Protein AF-A0A7W9BS68-F1 (afdb_monomer)

Sequence (106 aa):
MTTRPTDYFAQSGRLYGALRYPDMNALSRRSLTAGGFAQAFAAVNPGMRAEMMRVTATRNGWLDEVWICLSRAYRPVACPAHQGGLAMNAPLRIWRGGGGRARQGA

Nearest PDB structures (foldseek):
  6ysr-assembly1_H  TM=2.942E-01  e=6.392E-01  Escherichia coli
  6iju-assembly1_A-2  TM=4.569E-01  e=7.132E+00  Staphylococcus aureus
  2wdy-assembly1_A  TM=3.364E-01  e=7.626E+00  Streptomyces coelicolor

Secondary structure (DSSP, 8-state):
--SSHHHHHHHHHHHHHT-----HHHHTTS-EEHHHHHHHHHHHSTT--GGGEEEEE-TTSBEEEEEE-B-TTS-B-PPPTTS-S--TTSEEB-----S-------

Radius of gyration: 15.27 Å; Cα contacts (8 Å, |Δi|>4): 138; chains: 1; bounding box: 38×34×42 Å

Foldseek 3Di:
DDPDVVVVVVVVCVLVVLFDAAPLVVQQPDFDFLLRRLCRRPVVRPPDDSQQWAWAADPVQETDDIDGHADPVRHRDGDDPPDDHDDRGHTHHYDDDDDDDPPPDD

InterPro domains:
  IPR036430 Ribonuclease T2-like superfamily [G3DSA:3.90.730.10] (1-87)
  IPR036430 Ribonuclease T2-like superfamily [SSF55895] (4-83)

pLDDT: mean 91.25, std 13.61, range [36.81, 98.56]

Mean predicted aligned error: 5.66 Å

Solvent-accessible surface area (backbone atoms only — not comparable to full-atom values): 6418 Å² total; per-residue (Å²): 132,78,90,47,68,69,60,48,52,53,52,51,48,53,59,58,71,69,62,50,79,50,68,59,71,68,53,44,74,48,97,37,23,38,37,57,48,32,40,46,35,19,74,59,28,89,91,49,52,39,59,22,45,32,38,35,55,45,101,85,32,34,65,68,50,77,47,72,30,59,44,99,82,70,42,77,32,70,46,61,89,86,57,72,58,57,55,51,80,38,70,40,39,48,84,84,82,74,97,67,86,81,80,79,76,135

Structure (mmCIF, N/CA/C/O backbone):
data_AF-A0A7W9BS68-F1
#
_entry.id   AF-A0A7W9BS68-F1
#
loop_
_atom_site.group_PDB
_atom_site.id
_atom_site.type_symbol
_atom_site.label_atom_id
_atom_site.label_alt_id
_atom_site.label_comp_id
_atom_site.label_asym_id
_atom_site.label_entity_id
_atom_site.label_seq_id
_atom_site.pdbx_PDB_ins_code
_atom_site.Cartn_x
_atom_site.Cartn_y
_atom_site.Cartn_z
_atom_site.occupancy
_atom_site.B_iso_or_equiv
_atom_site.auth_seq_id
_atom_site.auth_comp_id
_atom_site.auth_asym_id
_atom_site.auth_atom_id
_atom_site.pdbx_PDB_model_num
ATOM 1 N N . MET A 1 1 ? -10.160 9.235 19.444 1.00 60.72 1 MET A N 1
ATOM 2 C CA . MET A 1 1 ? -9.305 8.028 19.420 1.00 60.72 1 MET A CA 1
ATOM 3 C C . MET A 1 1 ? -9.252 7.479 20.831 1.00 60.72 1 MET A C 1
ATOM 5 O O . MET A 1 1 ? -9.242 8.276 21.759 1.00 60.72 1 MET A O 1
ATOM 9 N N . THR A 1 2 ? -9.305 6.156 20.985 1.00 66.69 2 THR A N 1
ATOM 10 C CA . THR A 1 2 ? -9.215 5.502 22.300 1.00 66.69 2 THR A CA 1
ATOM 11 C C . THR A 1 2 ? -7.849 5.761 22.940 1.00 66.69 2 THR A C 1
ATOM 13 O O . THR A 1 2 ? -6.833 5.748 22.249 1.00 66.69 2 THR A O 1
ATOM 16 N N . THR A 1 3 ? -7.830 6.024 24.246 1.00 80.06 3 THR A N 1
ATOM 17 C CA . THR A 1 3 ? -6.607 6.187 25.048 1.00 80.06 3 THR A CA 1
ATOM 18 C C . THR A 1 3 ? -6.098 4.858 25.605 1.00 80.06 3 THR A C 1
ATOM 20 O O . THR A 1 3 ? -5.049 4.820 26.243 1.00 80.06 3 THR A O 1
ATOM 23 N N . ARG A 1 4 ? -6.825 3.756 25.368 1.00 91.88 4 ARG A N 1
ATOM 24 C CA . ARG A 1 4 ? -6.456 2.415 25.826 1.00 91.88 4 ARG A CA 1
ATOM 25 C C . ARG A 1 4 ? -5.743 1.663 24.700 1.00 91.88 4 ARG A C 1
ATOM 27 O O . ARG A 1 4 ? -6.353 1.446 23.649 1.00 91.88 4 ARG A O 1
ATOM 34 N N . PRO A 1 5 ? -4.495 1.205 24.907 1.00 93.81 5 PRO A N 1
ATOM 35 C CA . PRO A 1 5 ? -3.756 0.469 23.883 1.00 93.81 5 PRO A CA 1
ATOM 36 C C . PRO A 1 5 ? -4.496 -0.768 23.355 1.00 93.81 5 PRO A C 1
ATOM 38 O O . PRO A 1 5 ? -4.486 -1.022 22.154 1.00 93.81 5 PRO A O 1
ATOM 41 N N . THR A 1 6 ? -5.198 -1.504 24.221 1.00 95.44 6 THR A N 1
ATOM 42 C CA . THR A 1 6 ? -5.962 -2.709 23.845 1.00 95.44 6 THR A CA 1
ATOM 43 C C . THR A 1 6 ? -7.012 -2.427 22.774 1.00 95.44 6 THR A C 1
ATOM 45 O O . THR A 1 6 ? -7.108 -3.154 21.787 1.00 95.44 6 THR A O 1
ATOM 48 N N . ASP A 1 7 ? -7.761 -1.337 22.927 1.00 93.81 7 ASP A N 1
ATOM 49 C CA . ASP A 1 7 ? -8.813 -0.952 21.989 1.00 93.81 7 ASP A CA 1
ATOM 50 C C . ASP A 1 7 ? -8.218 -0.491 20.653 1.00 93.81 7 ASP A C 1
ATOM 52 O O . ASP A 1 7 ? -8.778 -0.780 19.592 1.00 93.81 7 ASP A O 1
ATOM 56 N N . TYR A 1 8 ? -7.070 0.200 20.697 1.00 92.50 8 TYR A N 1
ATOM 57 C CA . TYR A 1 8 ? -6.337 0.609 19.500 1.00 92.50 8 TYR A CA 1
ATOM 58 C C . TYR A 1 8 ? -5.913 -0.611 18.681 1.00 92.50 8 TYR A C 1
ATOM 60 O O . TYR A 1 8 ? -6.251 -0.701 17.501 1.00 92.50 8 TYR A O 1
ATOM 68 N N . PHE A 1 9 ? -5.236 -1.581 19.301 1.00 95.50 9 PHE A N 1
ATOM 69 C CA . PHE A 1 9 ? -4.766 -2.772 18.592 1.00 95.50 9 PHE A CA 1
ATOM 70 C C . PHE A 1 9 ? -5.920 -3.650 18.102 1.00 95.50 9 PHE A C 1
ATOM 72 O O . PHE A 1 9 ? -5.864 -4.140 16.975 1.00 95.50 9 PHE A O 1
ATOM 79 N N . ALA A 1 10 ? -6.999 -3.789 18.879 1.00 95.88 10 ALA A N 1
ATOM 80 C CA . ALA A 1 10 ? -8.192 -4.507 18.433 1.00 95.88 10 ALA A CA 1
ATOM 81 C C . ALA A 1 10 ? -8.845 -3.837 17.211 1.00 95.88 10 ALA A C 1
ATOM 83 O O . ALA A 1 10 ? -9.232 -4.518 16.259 1.00 95.88 10 ALA A O 1
ATOM 84 N N . GLN A 1 11 ? -8.951 -2.503 17.202 1.00 95.50 11 GLN A N 1
ATOM 85 C CA . GLN A 1 11 ? -9.482 -1.760 16.056 1.00 95.50 11 GLN A CA 1
ATOM 86 C C . GLN A 1 11 ? -8.570 -1.878 14.829 1.00 95.50 11 GLN A C 1
ATOM 88 O O . GLN A 1 11 ? -9.067 -2.140 13.733 1.00 95.50 11 GLN A O 1
ATOM 93 N N . SER A 1 12 ? -7.257 -1.726 15.003 1.00 94.81 12 SER A N 1
ATOM 94 C CA . SER A 1 12 ? -6.271 -1.880 13.927 1.00 94.81 12 SER A CA 1
ATOM 95 C C . SER A 1 12 ? -6.291 -3.291 13.338 1.00 94.81 12 SER A C 1
ATOM 97 O O . SER A 1 12 ? -6.309 -3.439 12.119 1.00 94.81 12 SER A O 1
ATOM 99 N N . GLY A 1 13 ? -6.382 -4.323 14.183 1.00 97.31 13 GLY A N 1
ATOM 100 C CA . GLY A 1 13 ? -6.494 -5.717 13.751 1.00 97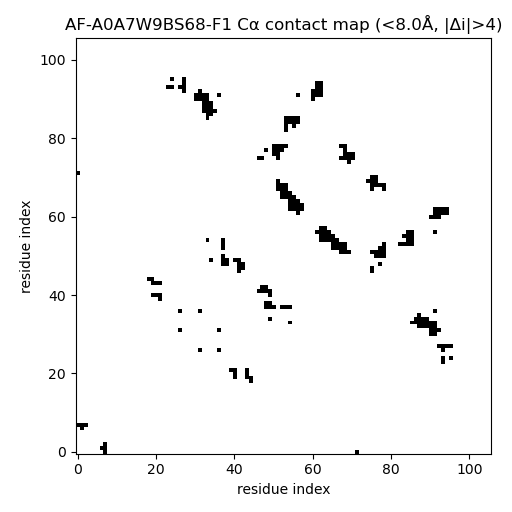.31 13 GLY A CA 1
ATOM 101 C C . GLY A 1 13 ? -7.753 -5.981 12.923 1.00 97.31 13 GLY A C 1
ATOM 102 O O . GLY A 1 13 ? -7.668 -6.624 11.880 1.00 97.31 13 GLY A O 1
ATOM 103 N N . ARG A 1 14 ? -8.907 -5.422 13.321 1.00 97.06 14 ARG A N 1
ATOM 104 C CA . ARG A 1 14 ? -10.146 -5.505 12.525 1.00 97.06 14 ARG A CA 1
ATOM 105 C C . ARG A 1 14 ? -10.007 -4.836 11.159 1.00 97.06 14 ARG A C 1
ATOM 107 O O . ARG A 1 14 ? -10.454 -5.399 10.166 1.00 97.06 14 ARG A O 1
ATOM 114 N N . LEU A 1 15 ? -9.408 -3.645 11.110 1.00 96.31 15 LEU A N 1
ATOM 115 C CA . LEU A 1 15 ? -9.209 -2.912 9.856 1.00 96.31 15 LEU A CA 1
ATOM 116 C C . LEU A 1 15 ? -8.274 -3.669 8.915 1.00 96.31 15 LEU A C 1
ATOM 118 O O . LEU A 1 15 ? -8.598 -3.838 7.745 1.00 96.31 15 LEU A O 1
ATOM 122 N N . TYR A 1 16 ? -7.149 -4.156 9.436 1.00 96.69 16 TYR A N 1
ATOM 123 C CA . TYR A 1 16 ? -6.176 -4.914 8.660 1.00 96.69 16 TYR A CA 1
ATOM 124 C C . TYR A 1 16 ? -6.749 -6.250 8.170 1.00 96.69 16 TYR A C 1
ATOM 126 O O . TYR A 1 16 ? -6.647 -6.566 6.990 1.00 96.69 16 TYR A O 1
ATOM 134 N N . GLY A 1 17 ? -7.418 -7.006 9.047 1.00 97.56 17 GLY A N 1
ATOM 135 C CA . GLY A 1 17 ? -7.998 -8.310 8.712 1.00 97.56 17 GLY A CA 1
ATOM 136 C C . GLY A 1 17 ? -9.155 -8.256 7.707 1.00 97.56 17 GLY A C 1
ATOM 137 O O . GLY A 1 17 ? -9.497 -9.278 7.121 1.00 97.56 17 GLY A O 1
ATOM 138 N N . ALA A 1 18 ? -9.750 -7.081 7.486 1.00 96.50 18 ALA A N 1
ATOM 139 C CA . ALA A 1 18 ? -10.772 -6.882 6.461 1.00 96.50 18 ALA A CA 1
ATOM 140 C C . ALA A 1 18 ? -10.189 -6.678 5.050 1.00 96.50 18 ALA A C 1
ATOM 142 O O . ALA A 1 18 ? -10.933 -6.770 4.070 1.00 96.50 18 ALA A O 1
ATOM 143 N N . LEU A 1 19 ? -8.888 -6.389 4.934 1.00 97.31 19 LEU A N 1
ATOM 144 C CA . LEU A 1 19 ? -8.246 -6.129 3.651 1.00 97.31 19 LEU A CA 1
ATOM 145 C C . LEU A 1 19 ? -8.083 -7.413 2.847 1.00 97.31 19 LEU A C 1
ATOM 147 O O . LEU A 1 19 ? -7.656 -8.454 3.345 1.00 97.31 19 LEU A O 1
ATOM 151 N N . ARG A 1 20 ? -8.382 -7.306 1.559 1.00 98.19 20 ARG A N 1
ATOM 152 C CA . ARG A 1 20 ? -8.161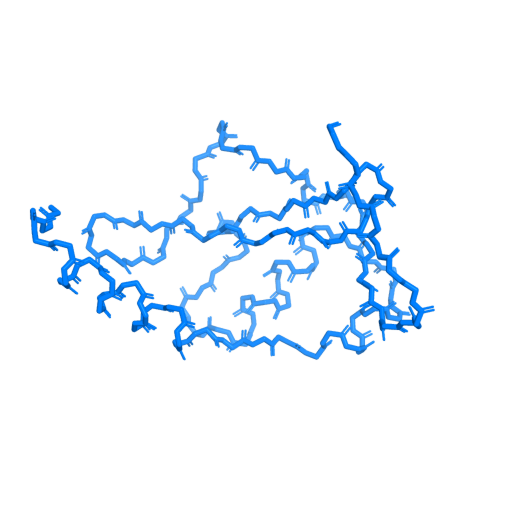 -8.355 0.570 1.00 98.19 20 ARG A CA 1
ATOM 153 C C . ARG A 1 20 ? -6.987 -7.965 -0.306 1.00 98.19 20 ARG A C 1
ATOM 155 O O . ARG A 1 20 ? -6.861 -6.814 -0.721 1.00 98.19 20 ARG A O 1
ATOM 162 N N . TYR A 1 21 ? -6.146 -8.938 -0.616 1.00 96.44 21 TYR A N 1
ATOM 163 C CA . TYR A 1 21 ? -4.997 -8.737 -1.484 1.00 96.44 21 TYR A CA 1
ATOM 164 C C . TYR A 1 21 ? -5.349 -9.208 -2.898 1.00 96.44 21 TYR A C 1
ATOM 166 O O . TYR A 1 21 ? -5.927 -10.289 -3.040 1.00 96.44 21 TYR A O 1
ATOM 174 N N . PRO A 1 22 ? -5.042 -8.422 -3.946 1.00 97.44 22 PRO A N 1
ATOM 175 C CA . PRO A 1 22 ? -5.191 -8.893 -5.318 1.00 97.44 22 PRO A CA 1
ATOM 176 C C . PRO A 1 22 ? -4.193 -10.028 -5.592 1.00 97.44 22 PRO A C 1
ATOM 178 O O . PRO A 1 22 ? -3.298 -10.288 -4.787 1.00 97.44 22 PRO A O 1
ATOM 181 N N . ASP A 1 23 ? -4.300 -10.691 -6.745 1.00 96.88 23 ASP A N 1
ATOM 182 C CA . ASP A 1 23 ? -3.310 -11.694 -7.150 1.00 96.88 23 ASP A CA 1
ATOM 183 C C . ASP A 1 23 ? -1.938 -11.037 -7.394 1.00 96.88 23 ASP A C 1
ATOM 185 O O . ASP A 1 23 ? -1.621 -10.532 -8.477 1.00 96.88 23 ASP A O 1
ATOM 189 N N . MET A 1 24 ? -1.109 -11.047 -6.351 1.00 95.88 24 MET A N 1
ATOM 190 C CA . MET A 1 24 ? 0.218 -10.438 -6.352 1.00 95.88 24 MET A CA 1
ATOM 191 C C . MET A 1 24 ? 1.166 -11.124 -7.339 1.00 95.88 24 MET A C 1
ATOM 193 O O . MET A 1 24 ? 2.034 -10.469 -7.919 1.00 95.88 24 MET A O 1
ATOM 197 N N . ASN A 1 25 ? 0.995 -12.427 -7.576 1.00 95.50 25 ASN A N 1
ATOM 198 C CA . ASN A 1 25 ? 1.827 -13.178 -8.508 1.00 95.50 25 ASN A CA 1
ATOM 199 C C . ASN A 1 25 ? 1.499 -12.782 -9.951 1.00 95.50 25 ASN A C 1
ATOM 201 O O . ASN A 1 25 ? 2.413 -12.476 -10.722 1.00 95.50 25 ASN A O 1
ATOM 205 N N . ALA A 1 26 ? 0.216 -12.688 -10.302 1.00 96.12 26 ALA A N 1
ATOM 206 C CA . ALA A 1 26 ? -0.204 -12.192 -11.608 1.00 96.12 26 ALA A CA 1
ATOM 207 C C . ALA A 1 26 ? 0.255 -10.743 -11.837 1.00 96.12 26 ALA A C 1
ATOM 209 O O . ALA A 1 26 ? 0.841 -10.434 -12.879 1.00 96.12 26 ALA A O 1
ATOM 210 N N . LEU A 1 27 ? 0.071 -9.860 -10.848 1.00 97.31 27 LEU A N 1
ATOM 211 C CA . LEU A 1 27 ? 0.515 -8.464 -10.943 1.00 97.31 27 LEU A CA 1
ATOM 212 C C . LEU A 1 27 ? 2.031 -8.344 -11.112 1.00 97.31 27 LEU A C 1
ATOM 214 O O . LEU A 1 27 ? 2.493 -7.527 -11.907 1.00 97.31 27 LEU A O 1
ATOM 218 N N . SER A 1 28 ? 2.811 -9.197 -10.444 1.00 96.50 28 SER A N 1
ATOM 219 C CA . SER A 1 28 ? 4.273 -9.185 -10.559 1.00 96.50 28 SER A CA 1
ATOM 220 C C . SER A 1 28 ? 4.790 -9.455 -11.978 1.00 96.50 28 SER A C 1
ATOM 222 O O . SER A 1 28 ? 5.963 -9.202 -12.249 1.00 96.50 28 SER A O 1
ATOM 224 N N . ARG A 1 29 ? 3.965 -10.012 -12.877 1.00 96.19 29 ARG A N 1
ATOM 225 C CA . ARG A 1 29 ? 4.321 -10.399 -14.259 1.00 96.19 29 ARG A CA 1
ATOM 226 C C . ARG A 1 29 ? 3.966 -9.349 -15.306 1.00 96.19 29 ARG A C 1
ATOM 228 O O . ARG A 1 29 ? 4.242 -9.560 -16.482 1.00 96.19 29 ARG A O 1
ATOM 235 N N . ARG A 1 30 ? 3.377 -8.229 -14.893 1.00 95.00 30 ARG A N 1
ATOM 236 C CA . ARG A 1 30 ? 2.938 -7.147 -15.778 1.00 95.00 30 ARG A CA 1
ATOM 237 C C . ARG A 1 30 ? 3.896 -5.960 -15.695 1.00 95.00 30 ARG A C 1
ATOM 239 O O . ARG A 1 30 ? 4.575 -5.776 -14.689 1.00 95.00 30 ARG A O 1
ATOM 246 N N . SER A 1 31 ? 3.892 -5.118 -16.728 1.00 96.25 31 SER A N 1
ATOM 247 C CA . SER A 1 31 ? 4.341 -3.733 -16.564 1.00 96.25 31 SER A CA 1
ATOM 248 C C . SER A 1 31 ? 3.324 -3.024 -15.669 1.00 96.25 31 SER A C 1
ATOM 250 O O . SER A 1 31 ? 2.139 -2.972 -16.008 1.00 96.25 31 SER A O 1
ATOM 252 N N . LEU A 1 32 ? 3.759 -2.580 -14.490 1.00 97.69 32 LEU A N 1
ATOM 253 C CA . LEU A 1 32 ? 2.884 -2.095 -13.428 1.00 97.69 32 LEU A CA 1
ATOM 254 C C . LEU A 1 32 ? 3.326 -0.702 -12.980 1.00 97.69 32 LEU A C 1
ATOM 256 O O . LEU A 1 32 ? 4.517 -0.415 -12.878 1.00 97.69 32 LEU A O 1
ATOM 260 N N . THR A 1 33 ? 2.350 0.154 -12.693 1.00 98.38 33 THR A N 1
ATOM 261 C CA . THR A 1 33 ? 2.561 1.446 -12.036 1.00 98.38 33 THR A CA 1
ATOM 262 C C . THR A 1 33 ? 1.969 1.429 -10.632 1.00 98.38 33 THR A C 1
ATOM 264 O O . THR A 1 33 ? 1.106 0.600 -10.327 1.00 98.38 33 THR A O 1
ATOM 267 N N . ALA A 1 34 ? 2.378 2.371 -9.783 1.00 98.06 34 ALA A N 1
ATOM 268 C CA . ALA A 1 34 ? 1.788 2.557 -8.457 1.00 98.06 34 ALA A CA 1
ATOM 269 C C . ALA A 1 34 ? 0.258 2.744 -8.516 1.00 98.06 34 ALA A C 1
ATOM 271 O O . ALA A 1 34 ? -0.479 2.130 -7.745 1.00 98.06 34 ALA A O 1
ATOM 272 N N . GLY A 1 35 ? -0.235 3.530 -9.477 1.00 97.69 35 GLY A N 1
ATOM 273 C CA . GLY A 1 35 ? -1.665 3.740 -9.703 1.00 97.69 35 GLY A CA 1
ATOM 274 C C . GLY A 1 35 ? -2.376 2.481 -10.194 1.00 97.69 35 GLY A C 1
ATOM 275 O O . GLY A 1 35 ? -3.455 2.164 -9.699 1.00 97.69 35 GLY A O 1
ATOM 276 N N . GLY A 1 36 ? -1.759 1.720 -11.103 1.00 98.38 36 GLY A N 1
ATOM 277 C CA . GLY A 1 36 ? -2.307 0.442 -11.566 1.00 98.38 36 GLY A CA 1
ATOM 278 C C . G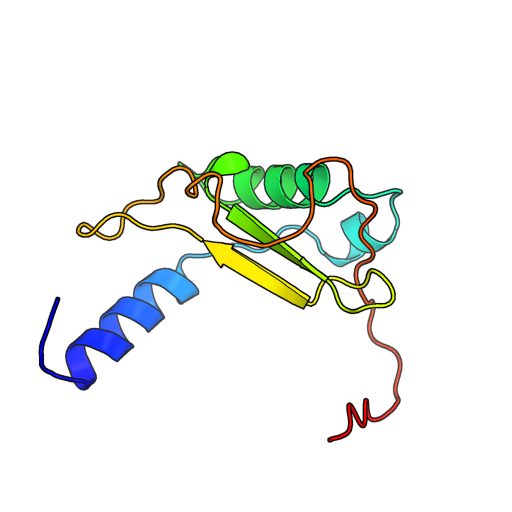LY A 1 36 ? -2.392 -0.597 -10.445 1.00 98.38 36 GLY A C 1
ATOM 279 O O . GLY A 1 36 ? -3.387 -1.313 -10.334 1.00 98.38 36 GLY A O 1
ATOM 280 N N . PHE A 1 37 ? -1.393 -0.635 -9.560 1.00 98.56 37 PHE A N 1
ATOM 281 C CA . PHE A 1 37 ? -1.444 -1.453 -8.351 1.00 98.56 37 PHE A CA 1
ATOM 282 C C . PHE A 1 37 ? -2.574 -1.011 -7.412 1.00 98.56 37 PHE A C 1
ATOM 284 O O . PHE A 1 37 ? -3.382 -1.842 -7.002 1.00 98.56 37 PHE A O 1
ATOM 291 N N . ALA A 1 38 ? -2.678 0.288 -7.114 1.00 98.38 38 ALA A N 1
ATOM 292 C CA . ALA A 1 38 ? -3.729 0.823 -6.248 1.00 98.38 38 ALA A CA 1
ATOM 293 C C . ALA A 1 38 ? -5.139 0.552 -6.806 1.00 98.38 38 ALA A C 1
ATOM 295 O O . ALA A 1 38 ? -6.055 0.254 -6.044 1.00 98.38 38 ALA A O 1
ATOM 296 N N . GLN A 1 39 ? -5.319 0.593 -8.129 1.00 98.56 39 GLN A N 1
ATOM 297 C CA . GLN A 1 39 ? -6.569 0.201 -8.789 1.00 98.56 39 GLN A CA 1
ATOM 298 C C . GLN A 1 39 ? -6.871 -1.290 -8.609 1.00 98.56 39 GLN A C 1
ATOM 300 O O . GLN A 1 39 ? -7.995 -1.640 -8.256 1.00 98.56 39 GLN A O 1
ATOM 305 N N . ALA A 1 40 ? -5.882 -2.168 -8.801 1.00 98.56 40 ALA A N 1
ATOM 306 C CA . ALA A 1 40 ? -6.058 -3.604 -8.587 1.00 98.56 40 ALA A CA 1
ATOM 307 C C . ALA A 1 40 ? -6.388 -3.930 -7.120 1.00 98.56 40 ALA A C 1
ATOM 309 O O . ALA A 1 40 ? -7.243 -4.771 -6.848 1.00 98.56 40 ALA A O 1
ATOM 310 N N . PHE A 1 41 ? -5.754 -3.230 -6.177 1.00 98.56 41 PHE A N 1
ATOM 311 C CA . PHE A 1 41 ? -6.051 -3.354 -4.754 1.00 98.56 41 PHE A CA 1
ATOM 312 C C . PHE A 1 41 ? -7.469 -2.860 -4.429 1.00 98.56 41 PHE A C 1
ATOM 314 O O . PHE A 1 41 ? -8.224 -3.556 -3.754 1.00 98.56 41 PHE A O 1
ATOM 321 N N . ALA A 1 42 ? -7.876 -1.700 -4.954 1.00 98.50 42 ALA A N 1
ATOM 322 C CA . ALA A 1 42 ? -9.235 -1.181 -4.783 1.00 98.50 42 ALA A CA 1
ATOM 323 C C . ALA A 1 42 ? -10.296 -2.134 -5.360 1.00 98.50 42 ALA A C 1
ATOM 325 O O . ALA A 1 42 ? -11.327 -2.352 -4.732 1.00 98.50 42 ALA A O 1
ATOM 326 N N . ALA A 1 43 ? -10.032 -2.752 -6.515 1.00 98.50 43 ALA A N 1
ATOM 327 C CA . ALA A 1 43 ? -10.980 -3.639 -7.189 1.00 98.50 43 ALA A CA 1
ATOM 328 C C . ALA A 1 43 ? -11.392 -4.85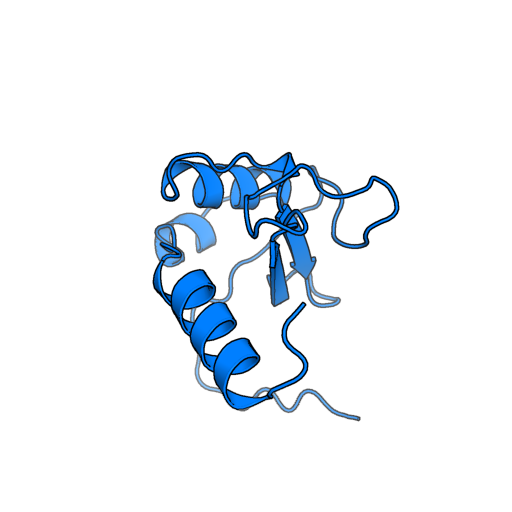5 -6.342 1.00 98.50 43 ALA A C 1
ATOM 330 O O . ALA A 1 43 ? -12.520 -5.330 -6.459 1.00 98.50 43 ALA A O 1
ATOM 331 N N . VAL A 1 44 ? -10.506 -5.347 -5.470 1.00 98.56 44 VAL A N 1
ATOM 332 C CA . VAL A 1 44 ? -10.809 -6.475 -4.574 1.00 98.56 44 VAL A CA 1
ATOM 333 C C . VAL A 1 44 ? -11.312 -6.042 -3.192 1.00 98.56 44 VAL A C 1
ATOM 335 O O . VAL A 1 44 ? -11.742 -6.898 -2.421 1.00 98.56 44 VAL A O 1
ATOM 338 N N . ASN A 1 45 ? -11.322 -4.739 -2.883 1.00 98.38 45 ASN A N 1
ATOM 339 C CA . ASN A 1 45 ? -11.764 -4.172 -1.603 1.00 98.38 45 ASN A CA 1
ATOM 340 C C . ASN A 1 45 ? -12.983 -3.244 -1.795 1.00 98.38 45 ASN A C 1
ATOM 342 O O . ASN A 1 45 ? -12.818 -2.064 -2.116 1.00 98.38 45 ASN A O 1
ATOM 346 N N . PRO A 1 46 ? -14.220 -3.737 -1.583 1.00 95.69 46 PRO A N 1
ATOM 347 C CA . PRO A 1 46 ? -15.433 -2.952 -1.804 1.00 95.69 46 PRO A CA 1
ATOM 348 C C . PRO A 1 46 ? -15.441 -1.616 -1.050 1.00 95.69 46 PRO A C 1
ATOM 350 O O . PRO A 1 46 ? -15.138 -1.554 0.139 1.00 95.69 46 PRO A O 1
ATOM 353 N N . GLY A 1 47 ? -15.817 -0.542 -1.748 1.00 95.31 47 GLY A N 1
ATOM 354 C CA . GLY A 1 47 ? -15.868 0.813 -1.188 1.00 95.31 47 GLY A CA 1
ATOM 355 C C . GLY A 1 47 ? -14.525 1.552 -1.157 1.00 95.31 47 GLY A C 1
ATOM 356 O O . GLY A 1 47 ? -14.503 2.728 -0.793 1.00 95.31 47 GLY A O 1
ATOM 357 N N . MET A 1 48 ? -13.424 0.912 -1.565 1.00 98.12 48 MET A N 1
ATOM 358 C CA . MET A 1 48 ? -12.135 1.581 -1.742 1.00 98.12 48 MET A CA 1
ATOM 359 C C . MET A 1 48 ? -11.966 2.126 -3.162 1.00 98.12 48 MET A C 1
ATOM 361 O O . MET A 1 48 ? -12.496 1.592 -4.134 1.00 98.12 48 MET A O 1
ATOM 365 N N . ARG A 1 49 ? -11.174 3.194 -3.281 1.00 98.06 49 ARG A N 1
ATOM 366 C CA . ARG A 1 49 ? -10.718 3.775 -4.549 1.00 98.06 49 ARG A CA 1
ATOM 367 C C . ARG A 1 49 ? -9.208 3.976 -4.509 1.00 98.06 49 ARG A C 1
ATOM 369 O O . ARG A 1 49 ? -8.627 4.081 -3.431 1.00 98.06 49 ARG A O 1
ATOM 376 N N . ALA A 1 50 ? -8.571 4.054 -5.675 1.00 97.31 50 ALA A N 1
ATOM 377 C CA . ALA A 1 50 ? -7.113 4.142 -5.778 1.00 97.31 50 ALA A CA 1
ATOM 378 C C . ALA A 1 50 ? -6.526 5.360 -5.041 1.00 97.31 50 ALA A C 1
ATOM 380 O O . ALA A 1 50 ? -5.458 5.270 -4.445 1.00 97.31 50 ALA A O 1
ATOM 381 N N . GLU A 1 51 ? -7.240 6.487 -5.024 1.00 96.50 51 GLU A N 1
ATOM 382 C CA . GLU A 1 51 ? -6.777 7.733 -4.394 1.00 96.50 51 GLU A CA 1
ATOM 383 C C . GLU A 1 51 ? -6.874 7.700 -2.859 1.00 96.50 51 GLU A C 1
ATOM 385 O O . GLU A 1 51 ? -6.349 8.591 -2.192 1.00 96.50 51 GLU A O 1
ATOM 390 N N . MET A 1 52 ? -7.498 6.662 -2.291 1.00 98.00 52 MET A N 1
ATOM 391 C CA . MET A 1 52 ? -7.524 6.384 -0.849 1.00 98.00 52 MET A CA 1
ATOM 392 C C . MET A 1 52 ? -6.271 5.652 -0.358 1.00 98.00 52 MET A C 1
ATOM 394 O O . MET A 1 52 ? -6.167 5.321 0.825 1.00 98.00 52 MET A O 1
ATOM 398 N N . MET A 1 53 ? -5.334 5.378 -1.268 1.00 97.19 53 MET A N 1
ATOM 399 C CA . MET A 1 53 ? -4.090 4.685 -0.985 1.00 97.19 53 MET A CA 1
ATOM 400 C C . MET A 1 53 ? -2.873 5.516 -1.389 1.00 97.19 53 MET A C 1
ATOM 402 O O . MET A 1 53 ? -2.887 6.280 -2.361 1.00 97.19 53 MET A O 1
ATOM 406 N N . ARG A 1 54 ? -1.783 5.312 -0.652 1.00 97.56 54 ARG A N 1
ATOM 407 C CA . ARG A 1 54 ? -0.424 5.639 -1.084 1.00 97.56 54 ARG A CA 1
ATOM 408 C C . ARG A 1 54 ? 0.373 4.356 -1.188 1.00 97.56 54 ARG A C 1
ATOM 410 O O . ARG A 1 54 ? 0.268 3.480 -0.338 1.00 97.56 54 ARG A O 1
ATOM 417 N N . VAL A 1 55 ? 1.144 4.257 -2.258 1.00 98.00 55 VAL A N 1
ATOM 418 C CA . VAL A 1 55 ? 2.001 3.110 -2.536 1.00 98.00 55 VAL A CA 1
ATOM 419 C C . VAL A 1 55 ? 3.429 3.596 -2.426 1.00 98.00 55 VAL A C 1
ATOM 421 O O . VAL A 1 55 ? 3.795 4.572 -3.085 1.00 98.00 55 VAL A O 1
ATOM 424 N N . THR A 1 56 ? 4.222 2.945 -1.592 1.00 97.75 56 THR A N 1
ATOM 425 C CA . THR A 1 56 ? 5.648 3.231 -1.467 1.00 97.75 56 THR A CA 1
ATOM 426 C C . THR A 1 56 ? 6.448 2.120 -2.133 1.00 97.75 56 THR A C 1
ATOM 428 O O . THR A 1 56 ? 5.968 1.004 -2.362 1.00 97.75 56 THR A O 1
ATOM 431 N N . ALA A 1 57 ? 7.679 2.450 -2.495 1.00 97.31 57 ALA A N 1
ATOM 432 C CA . ALA A 1 57 ? 8.615 1.480 -3.014 1.00 97.31 57 ALA A CA 1
ATOM 433 C C . ALA A 1 57 ? 9.996 1.722 -2.429 1.00 97.31 57 ALA A C 1
ATOM 435 O O . ALA A 1 57 ? 10.383 2.857 -2.143 1.00 97.31 57 ALA A O 1
ATOM 436 N N . THR A 1 58 ? 10.759 0.640 -2.347 1.00 96.56 58 THR A N 1
ATOM 437 C CA . THR A 1 58 ? 12.200 0.697 -2.121 1.00 96.56 58 THR A CA 1
ATOM 438 C C . THR A 1 58 ? 12.876 1.535 -3.210 1.00 96.56 58 THR A C 1
ATOM 440 O O . THR A 1 58 ? 12.332 1.737 -4.301 1.00 96.56 58 THR A O 1
ATOM 443 N N . ARG A 1 59 ? 14.131 1.939 -2.976 1.00 93.25 59 ARG A N 1
ATOM 444 C CA . ARG A 1 59 ? 14.935 2.691 -3.962 1.00 93.25 59 ARG A CA 1
ATOM 445 C C . ARG A 1 59 ? 15.033 2.008 -5.335 1.00 93.25 59 ARG A C 1
ATOM 447 O O . ARG A 1 59 ? 15.194 2.685 -6.340 1.00 93.25 59 ARG A O 1
ATOM 454 N N . ASN A 1 60 ? 14.895 0.681 -5.379 1.00 94.12 60 ASN A N 1
ATOM 455 C CA . ASN A 1 60 ? 14.977 -0.122 -6.602 1.00 94.12 60 ASN A CA 1
ATOM 456 C C . ASN A 1 60 ? 13.602 -0.388 -7.254 1.00 94.12 60 ASN A C 1
ATOM 458 O O . ASN A 1 60 ? 13.491 -1.243 -8.139 1.00 94.12 60 ASN A O 1
ATOM 462 N N . GLY A 1 61 ? 12.551 0.306 -6.805 1.00 96.00 61 GLY A N 1
ATOM 463 C CA . GLY A 1 61 ? 11.207 0.251 -7.386 1.00 96.00 61 GLY A CA 1
ATOM 464 C C . GLY A 1 61 ? 10.375 -0.969 -6.985 1.00 96.00 61 GLY A C 1
ATOM 465 O O . GLY A 1 61 ? 9.349 -1.231 -7.611 1.00 96.00 61 GLY A O 1
ATOM 466 N N . TRP A 1 62 ? 10.793 -1.737 -5.975 1.00 97.31 62 TRP A N 1
ATOM 467 C CA . TRP A 1 62 ? 9.979 -2.826 -5.421 1.00 97.31 62 TRP A CA 1
ATOM 468 C C . TRP A 1 62 ? 8.951 -2.289 -4.434 1.00 97.31 62 TRP A C 1
ATOM 470 O O . TRP A 1 62 ? 9.338 -1.506 -3.570 1.00 97.31 62 TRP A O 1
ATOM 480 N N . LEU A 1 63 ? 7.697 -2.740 -4.548 1.00 98.00 63 LEU A N 1
ATOM 481 C CA . LEU A 1 63 ? 6.620 -2.477 -3.594 1.00 98.00 63 LEU A CA 1
ATOM 482 C C . LEU A 1 63 ? 7.114 -2.723 -2.170 1.00 98.00 63 LEU A C 1
ATOM 484 O O . LEU A 1 63 ? 7.607 -3.812 -1.874 1.00 98.00 63 LEU A O 1
ATOM 488 N N . ASP A 1 64 ? 6.967 -1.700 -1.338 1.00 97.06 64 ASP A N 1
ATOM 489 C CA . ASP A 1 64 ? 7.404 -1.697 0.054 1.00 97.06 64 ASP A CA 1
ATOM 490 C C . ASP A 1 64 ? 6.175 -1.668 0.968 1.00 97.06 64 ASP A C 1
ATOM 492 O O . ASP A 1 64 ? 5.845 -2.669 1.602 1.00 97.06 64 ASP A O 1
ATOM 496 N N . GLU A 1 65 ? 5.390 -0.587 0.911 1.00 97.00 65 GLU A N 1
ATOM 497 C CA . GLU A 1 65 ? 4.190 -0.429 1.730 1.00 97.00 65 GLU A CA 1
ATOM 498 C C . GLU A 1 65 ? 2.972 0.056 0.934 1.00 97.00 65 GLU A C 1
ATOM 500 O O . GLU A 1 65 ? 3.061 0.695 -0.121 1.00 97.00 65 GLU A O 1
ATOM 505 N N . VAL A 1 66 ? 1.799 -0.225 1.505 1.00 97.38 66 VAL A N 1
ATOM 506 C CA . VAL A 1 66 ? 0.512 0.330 1.084 1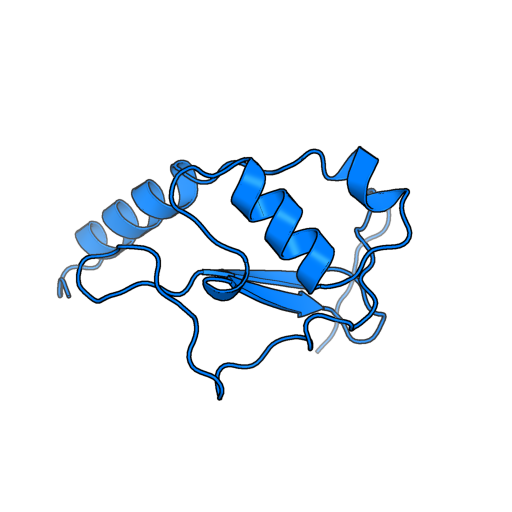.00 97.38 66 VAL A CA 1
ATOM 507 C C . VAL A 1 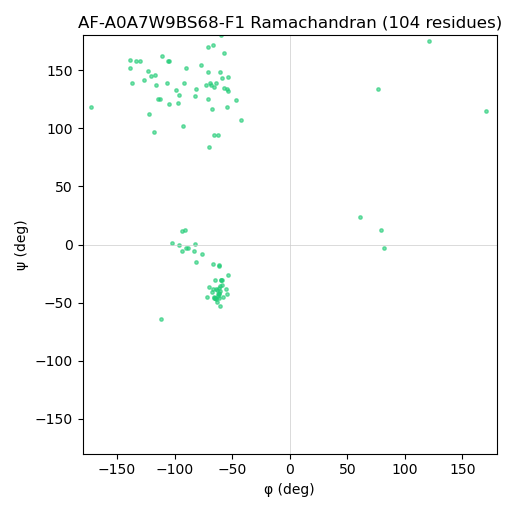66 ? -0.096 1.040 2.281 1.00 97.38 66 VAL A C 1
ATOM 509 O O . VAL A 1 66 ? -0.474 0.406 3.265 1.00 97.38 66 VAL A O 1
ATOM 512 N N . TRP A 1 67 ? -0.201 2.359 2.205 1.00 97.50 67 TRP A N 1
ATOM 513 C CA . TRP A 1 67 ? -0.845 3.160 3.239 1.00 97.50 67 TRP A CA 1
ATOM 514 C C . TRP A 1 67 ? -2.284 3.432 2.835 1.00 97.50 67 TRP A C 1
ATOM 516 O O . TRP A 1 67 ? -2.538 3.924 1.737 1.00 97.50 67 TRP A O 1
ATOM 526 N N . ILE A 1 68 ? -3.226 3.146 3.730 1.00 97.06 68 ILE A N 1
ATOM 527 C CA . ILE A 1 68 ? -4.649 3.419 3.525 1.00 97.06 68 ILE A CA 1
ATOM 528 C C . ILE A 1 68 ? -5.025 4.628 4.370 1.00 97.06 68 ILE A C 1
ATOM 530 O O . ILE A 1 68 ? -4.884 4.608 5.594 1.00 97.06 68 ILE A O 1
ATOM 534 N N . CYS A 1 69 ? -5.521 5.679 3.726 1.00 96.69 69 CYS A N 1
ATOM 535 C CA . CYS A 1 69 ? -5.946 6.877 4.432 1.00 96.69 69 CYS A CA 1
ATOM 536 C C . CYS A 1 69 ? -7.362 6.694 4.980 1.00 96.69 69 CYS A C 1
ATOM 538 O O . CYS A 1 69 ? -8.295 6.342 4.256 1.00 96.69 69 CYS A O 1
ATOM 540 N N . LEU A 1 70 ? -7.523 6.946 6.279 1.00 96.31 70 LEU A N 1
ATOM 541 C CA . LEU A 1 70 ? -8.781 6.774 6.996 1.00 96.31 70 LEU A CA 1
ATOM 542 C C . LEU A 1 70 ? -9.239 8.094 7.617 1.00 96.31 70 LEU A C 1
ATOM 544 O O . LEU A 1 70 ? -8.442 8.889 8.113 1.00 96.31 70 LEU A O 1
ATOM 548 N N . SER A 1 71 ? -10.552 8.302 7.643 1.00 95.56 71 SER A N 1
ATOM 549 C CA . SER A 1 71 ? -11.174 9.330 8.482 1.00 95.56 71 SER A CA 1
ATOM 550 C C . SER A 1 71 ? -11.105 8.953 9.968 1.00 95.56 71 SER A C 1
ATOM 552 O O . SER A 1 71 ? -10.841 7.808 10.334 1.00 95.56 71 SER A O 1
ATOM 554 N N . ARG A 1 72 ? -11.452 9.895 10.857 1.00 92.94 72 ARG A N 1
ATOM 555 C CA . ARG A 1 72 ? -11.595 9.628 12.306 1.00 92.94 72 ARG A CA 1
ATOM 556 C C . ARG A 1 72 ? -12.678 8.590 12.635 1.00 92.94 72 ARG A C 1
ATOM 558 O O . ARG A 1 72 ? -12.661 8.035 13.726 1.00 92.94 72 ARG A O 1
ATOM 565 N N . ALA A 1 73 ? -13.590 8.334 11.697 1.00 94.06 73 ALA A N 1
ATOM 566 C CA . ALA A 1 73 ? -14.601 7.282 11.773 1.00 94.06 73 ALA A CA 1
ATOM 567 C C . ALA A 1 73 ? -14.128 5.952 11.147 1.00 94.06 73 ALA A C 1
ATOM 569 O O . ALA A 1 73 ? -14.946 5.072 10.895 1.00 94.06 73 ALA A O 1
ATOM 570 N N . TYR A 1 74 ? -12.829 5.818 10.855 1.00 94.31 74 TYR A N 1
ATOM 571 C CA . TYR A 1 74 ? -12.196 4.627 10.277 1.00 94.31 74 TYR A CA 1
ATOM 572 C C . TYR A 1 74 ? -12.724 4.214 8.897 1.00 94.31 74 TYR A C 1
ATOM 574 O O . TYR A 1 74 ? -12.591 3.063 8.491 1.00 94.31 74 TYR A O 1
ATOM 582 N N . ARG A 1 75 ? -13.305 5.160 8.150 1.00 95.25 75 ARG A N 1
ATOM 583 C CA . ARG A 1 75 ? -13.713 4.944 6.754 1.00 95.25 75 ARG A CA 1
ATOM 584 C C . ARG A 1 75 ? -12.589 5.338 5.795 1.00 95.25 75 ARG A C 1
ATOM 586 O O . ARG A 1 75 ? -12.010 6.403 6.037 1.00 95.25 75 ARG A O 1
ATOM 593 N N . PRO A 1 76 ? -12.329 4.565 4.722 1.00 96.62 76 PRO A N 1
ATOM 594 C CA . PRO A 1 76 ? -11.417 4.961 3.654 1.00 96.62 76 PRO A CA 1
ATOM 595 C C . PRO A 1 76 ? -11.784 6.325 3.072 1.00 96.62 76 PRO A C 1
ATOM 597 O O . PRO A 1 76 ? -12.948 6.597 2.772 1.00 96.62 76 PRO A O 1
ATOM 600 N N . VAL A 1 77 ? -10.788 7.192 2.934 1.00 97.81 77 VAL A N 1
ATOM 601 C CA . VAL A 1 77 ? -10.921 8.533 2.355 1.00 97.81 77 VAL A CA 1
ATOM 602 C C . VAL A 1 77 ? -9.734 8.819 1.454 1.00 97.81 77 VAL A C 1
ATOM 604 O O . VAL A 1 77 ? -8.691 8.185 1.583 1.00 97.81 77 VAL A O 1
ATOM 607 N N . ALA A 1 78 ? -9.888 9.769 0.531 1.00 97.12 78 ALA A N 1
ATOM 608 C CA . ALA A 1 78 ? -8.786 10.177 -0.329 1.00 97.12 78 ALA A CA 1
ATOM 609 C C . ALA A 1 78 ? -7.593 10.646 0.518 1.00 97.12 78 ALA A C 1
ATOM 611 O O . ALA A 1 78 ? -7.757 11.403 1.480 1.00 97.12 78 ALA A O 1
ATOM 612 N N . CYS A 1 79 ? -6.398 10.194 0.156 1.00 96.19 79 CYS A N 1
ATOM 613 C CA . CYS A 1 79 ? -5.178 10.607 0.822 1.00 96.19 79 CYS A CA 1
ATOM 614 C C . CYS A 1 79 ? -4.877 12.085 0.530 1.00 96.19 79 CYS A C 1
ATOM 616 O O . CYS A 1 79 ? -4.968 12.501 -0.632 1.00 96.19 79 CYS A O 1
ATOM 618 N N . PRO A 1 80 ? -4.458 12.875 1.537 1.00 93.31 80 PRO A N 1
ATOM 619 C CA . PRO A 1 80 ? -4.034 14.254 1.325 1.00 93.31 80 PRO A CA 1
ATOM 620 C C . PRO A 1 80 ? -2.941 14.358 0.254 1.00 93.31 80 PRO A C 1
ATOM 622 O O . PRO A 1 80 ? -2.071 13.491 0.158 1.00 93.31 80 PRO A O 1
ATOM 625 N N . ALA A 1 81 ? -2.961 15.422 -0.552 1.00 86.25 81 ALA A N 1
ATOM 626 C CA . ALA A 1 81 ? -2.017 15.598 -1.663 1.00 86.25 81 ALA A CA 1
ATOM 627 C C . ALA A 1 81 ? -0.543 15.637 -1.214 1.00 86.25 81 ALA A C 1
ATOM 629 O O . ALA A 1 81 ? 0.328 15.180 -1.941 1.00 86.25 81 ALA A O 1
ATOM 630 N N . HIS A 1 82 ? -0.280 16.125 0.001 1.00 86.38 82 HIS A N 1
ATOM 631 C CA . HIS A 1 82 ? 1.057 16.184 0.599 1.00 86.38 82 HIS A CA 1
ATOM 632 C C . HIS A 1 82 ? 1.499 14.867 1.257 1.00 86.38 82 HIS A C 1
ATOM 634 O O . HIS A 1 82 ? 2.629 14.767 1.728 1.00 86.38 82 HIS A O 1
ATOM 640 N N . GLN A 1 83 ? 0.620 13.863 1.331 1.00 85.25 83 GLN A N 1
ATOM 641 C CA . GLN A 1 83 ? 0.982 12.558 1.868 1.00 85.25 83 GLN A CA 1
ATOM 642 C C . GLN A 1 83 ? 1.910 11.858 0.872 1.00 85.25 83 GLN A C 1
ATOM 644 O O . GLN A 1 83 ? 1.536 11.697 -0.293 1.00 85.25 83 GLN A O 1
ATOM 649 N N . GLY A 1 84 ? 3.088 11.446 1.347 1.00 89.38 84 GLY A N 1
ATOM 650 C CA . GLY A 1 84 ? 4.130 10.815 0.536 1.00 89.38 84 GLY A CA 1
ATOM 651 C C . GLY A 1 84 ? 3.708 9.512 -0.150 1.00 89.38 84 GLY A C 1
ATOM 652 O O . GLY A 1 84 ? 2.580 9.041 -0.018 1.00 89.38 84 GLY A O 1
ATOM 653 N N . GLY A 1 85 ? 4.644 8.928 -0.893 1.00 94.25 85 GLY A N 1
ATOM 654 C CA . GLY A 1 85 ? 4.416 7.776 -1.761 1.00 94.25 85 GLY A CA 1
ATOM 655 C C . GLY A 1 85 ? 4.767 8.090 -3.210 1.00 94.25 85 GLY A C 1
ATOM 656 O O . GLY A 1 85 ? 5.128 9.214 -3.559 1.00 94.25 85 GLY A O 1
ATOM 657 N N . LEU A 1 86 ? 4.690 7.072 -4.055 1.00 96.62 86 LEU A N 1
ATOM 658 C CA . LEU A 1 86 ? 4.964 7.197 -5.477 1.00 96.62 86 LEU A CA 1
ATOM 659 C C . LEU A 1 86 ? 3.865 7.984 -6.203 1.00 96.62 86 LEU A C 1
ATOM 661 O O . LEU A 1 86 ? 2.679 7.879 -5.881 1.00 96.62 86 LEU A O 1
ATOM 665 N N . ALA A 1 87 ? 4.257 8.705 -7.256 1.00 95.00 87 ALA A N 1
ATOM 666 C CA . ALA A 1 87 ? 3.311 9.236 -8.232 1.00 95.00 87 ALA A CA 1
ATOM 667 C C . ALA A 1 87 ? 2.531 8.090 -8.903 1.00 95.00 87 ALA A C 1
ATOM 669 O O . ALA A 1 87 ? 3.070 7.005 -9.117 1.00 95.00 87 ALA A O 1
ATOM 670 N N . MET A 1 88 ? 1.271 8.322 -9.287 1.00 93.88 88 MET A N 1
ATOM 671 C CA . MET A 1 88 ? 0.402 7.264 -9.836 1.00 93.88 88 MET A CA 1
ATOM 672 C C . MET A 1 88 ? 0.965 6.593 -11.100 1.00 93.88 88 MET A C 1
ATOM 674 O O . MET A 1 88 ? 0.704 5.416 -11.342 1.00 93.88 88 MET A O 1
ATOM 678 N N . ASN A 1 89 ? 1.737 7.320 -11.905 1.00 96.50 89 ASN A N 1
ATOM 679 C CA . ASN A 1 89 ? 2.373 6.813 -13.121 1.00 96.50 89 ASN A CA 1
ATOM 680 C C . ASN A 1 89 ? 3.777 6.227 -12.887 1.00 96.50 89 ASN A C 1
ATOM 682 O O . ASN A 1 89 ? 4.378 5.728 -13.836 1.00 96.50 89 ASN A O 1
ATOM 686 N N . ALA A 1 90 ? 4.307 6.274 -11.663 1.00 97.94 90 ALA A N 1
ATOM 687 C CA . ALA A 1 90 ? 5.630 5.741 -11.367 1.00 97.94 90 ALA A CA 1
ATOM 688 C C . ALA A 1 90 ? 5.652 4.210 -11.553 1.00 97.94 90 ALA A C 1
ATOM 690 O O . ALA A 1 90 ? 4.723 3.539 -11.083 1.00 97.94 90 ALA A O 1
ATOM 691 N N . PRO A 1 91 ? 6.692 3.647 -12.198 1.00 98.06 91 PRO A N 1
ATOM 692 C CA . PRO A 1 91 ? 6.859 2.202 -12.320 1.00 98.06 91 PRO A CA 1
ATOM 693 C C . PRO A 1 91 ? 6.943 1.515 -10.953 1.00 98.06 91 PRO A C 1
ATOM 695 O O . PRO A 1 91 ? 7.556 2.038 -10.023 1.00 98.06 91 PRO A O 1
ATOM 698 N N . LEU A 1 92 ? 6.359 0.323 -10.847 1.00 98.44 92 LEU A N 1
ATOM 699 C CA . LEU A 1 92 ? 6.340 -0.486 -9.633 1.00 98.44 92 LEU A CA 1
ATOM 700 C C . LEU A 1 92 ? 6.619 -1.953 -9.963 1.00 98.44 92 LEU A C 1
ATOM 702 O O . LEU A 1 92 ? 6.091 -2.503 -10.928 1.00 98.44 92 LEU A O 1
ATOM 706 N N . ARG A 1 93 ? 7.413 -2.614 -9.125 1.00 97.94 93 ARG A N 1
ATOM 707 C CA . ARG A 1 93 ? 7.710 -4.048 -9.210 1.00 97.94 93 ARG A CA 1
ATOM 708 C C . ARG A 1 93 ? 7.197 -4.757 -7.965 1.00 97.94 93 ARG A C 1
ATOM 710 O O . ARG A 1 93 ? 7.263 -4.211 -6.872 1.00 97.94 93 ARG A O 1
ATOM 717 N N . ILE A 1 94 ? 6.745 -5.999 -8.105 1.00 96.88 94 ILE A N 1
ATOM 718 C CA . ILE A 1 94 ? 6.330 -6.840 -6.972 1.00 96.88 94 ILE A CA 1
ATOM 719 C C . ILE A 1 94 ? 7.292 -8.017 -6.865 1.00 96.88 94 ILE A C 1
ATOM 721 O O . ILE A 1 94 ? 7.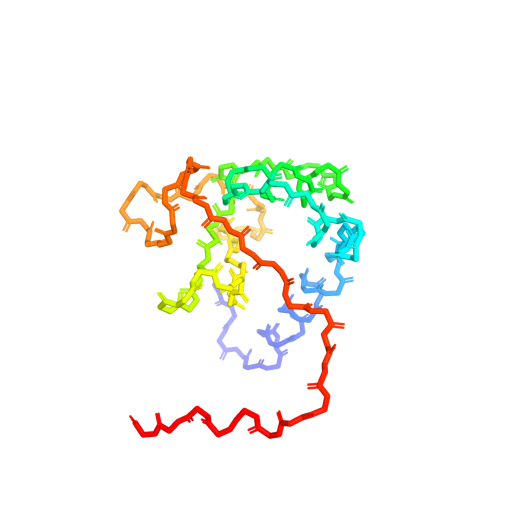511 -8.737 -7.843 1.00 96.88 94 ILE A O 1
ATOM 725 N N . TRP A 1 95 ? 7.879 -8.196 -5.683 1.00 93.00 95 TRP A N 1
ATOM 726 C CA . TRP A 1 95 ? 8.805 -9.291 -5.410 1.00 93.00 95 TRP A CA 1
ATOM 727 C C . TRP A 1 95 ? 8.071 -10.639 -5.393 1.00 93.00 95 TRP A C 1
ATOM 729 O O . TRP A 1 95 ? 6.973 -10.745 -4.857 1.00 93.00 95 TRP A O 1
ATOM 739 N N . ARG A 1 96 ? 8.681 -11.679 -5.976 1.00 87.81 96 ARG A N 1
ATOM 740 C CA . ARG A 1 96 ? 8.063 -13.012 -6.149 1.00 87.81 96 ARG A CA 1
ATOM 741 C C . ARG A 1 96 ? 8.538 -14.065 -5.146 1.00 87.81 96 ARG A C 1
ATOM 743 O O . ARG A 1 96 ? 8.119 -15.212 -5.235 1.00 87.81 96 ARG A O 1
ATOM 750 N N . GLY A 1 97 ? 9.413 -13.690 -4.216 1.00 75.25 97 GLY A N 1
ATOM 751 C CA . GLY A 1 97 ? 10.134 -14.659 -3.399 1.00 75.25 97 GLY A CA 1
ATOM 752 C C . GLY A 1 97 ? 11.281 -15.306 -4.183 1.00 75.25 97 GLY A C 1
ATOM 753 O O . GLY A 1 97 ? 11.140 -15.701 -5.336 1.00 75.25 97 GLY A O 1
ATOM 754 N N . GLY A 1 98 ? 12.443 -15.377 -3.544 1.00 55.62 98 GLY A N 1
ATOM 755 C CA . GLY A 1 98 ? 13.668 -16.002 -4.035 1.00 55.62 98 GLY A CA 1
ATOM 756 C C . GLY A 1 98 ? 14.657 -15.987 -2.876 1.00 55.62 98 GLY A C 1
ATOM 757 O O . GLY A 1 98 ? 14.920 -14.921 -2.325 1.00 55.62 98 GLY A O 1
ATOM 758 N N . GLY A 1 99 ? 15.082 -17.167 -2.421 1.00 53.38 99 GLY A N 1
ATOM 759 C CA . GLY A 1 99 ? 15.803 -17.354 -1.162 1.00 53.38 99 GLY A CA 1
ATOM 760 C C . GLY A 1 99 ? 17.057 -16.488 -1.050 1.00 53.38 99 GLY A C 1
ATOM 761 O O . GLY A 1 99 ? 17.997 -16.629 -1.821 1.00 53.38 99 GLY A O 1
ATOM 762 N N . GLY A 1 100 ? 17.078 -15.608 -0.057 1.00 43.41 100 GLY A N 1
ATOM 763 C CA . GLY A 1 100 ? 18.242 -14.801 0.268 1.00 43.41 100 GLY A CA 1
ATOM 764 C C . GLY A 1 100 ? 17.863 -13.752 1.292 1.00 43.41 10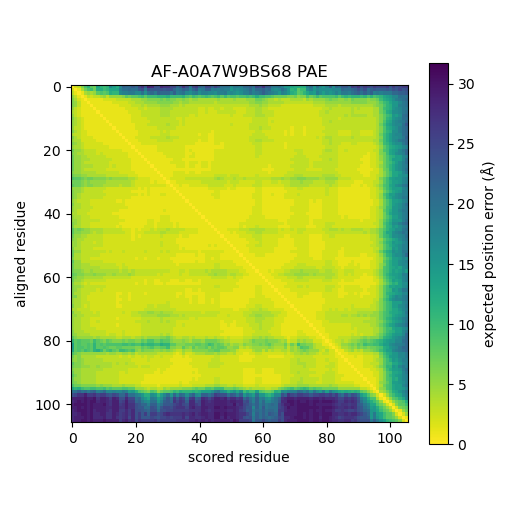0 GLY A C 1
ATOM 765 O O . GLY A 1 100 ? 17.038 -12.889 1.013 1.00 43.41 100 GLY A O 1
ATOM 766 N N . ARG A 1 101 ? 18.443 -13.852 2.492 1.00 55.53 101 ARG A N 1
ATOM 767 C CA . ARG A 1 101 ? 18.355 -12.844 3.554 1.00 55.53 101 ARG A CA 1
ATOM 768 C C . ARG A 1 101 ? 18.503 -11.448 2.950 1.00 55.53 101 ARG A C 1
ATOM 770 O O . ARG A 1 101 ? 19.613 -11.041 2.614 1.00 55.53 101 ARG A O 1
ATOM 777 N N . ALA A 1 102 ? 17.410 -10.700 2.885 1.00 55.03 102 ALA A N 1
ATOM 778 C CA . ALA A 1 102 ? 17.477 -9.263 2.730 1.00 55.03 102 ALA A CA 1
ATOM 779 C C . ALA A 1 102 ? 18.018 -8.695 4.050 1.00 55.03 102 ALA A C 1
ATOM 781 O O . ALA A 1 102 ? 17.268 -8.311 4.942 1.00 55.03 102 ALA A O 1
ATOM 782 N N . ARG A 1 103 ? 19.349 -8.696 4.195 1.00 57.62 103 ARG A N 1
ATOM 783 C CA . ARG A 1 103 ? 20.026 -7.711 5.035 1.00 57.62 103 ARG A CA 1
ATOM 784 C C . ARG A 1 103 ? 19.734 -6.357 4.395 1.00 57.62 103 ARG A C 1
ATOM 786 O O . ARG A 1 103 ? 20.410 -5.968 3.451 1.00 57.62 103 ARG A O 1
ATOM 793 N N . GLN A 1 104 ? 18.693 -5.685 4.862 1.00 53.22 104 GLN A N 1
ATOM 794 C CA . GLN A 1 104 ? 18.518 -4.259 4.622 1.00 53.22 104 GLN A CA 1
ATOM 795 C C . GLN A 1 104 ? 19.156 -3.574 5.829 1.00 53.22 104 GLN A C 1
ATOM 797 O O . GLN A 1 104 ? 18.669 -3.692 6.950 1.00 53.22 104 GLN A O 1
ATOM 802 N N . GLY A 1 105 ? 20.370 -3.073 5.602 1.00 48.72 105 GLY A N 1
ATOM 803 C CA . GLY A 1 105 ? 21.252 -2.517 6.617 1.00 48.72 105 GLY A CA 1
ATOM 804 C C . GLY A 1 105 ? 20.853 -1.111 7.056 1.00 48.72 105 GLY A C 1
AT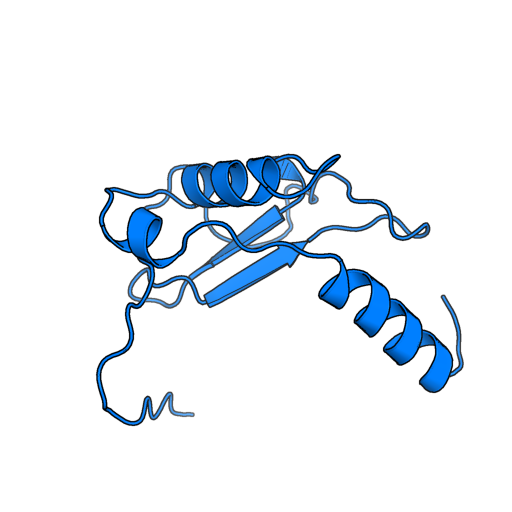OM 805 O O . GLY A 1 105 ? 20.197 -0.404 6.299 1.00 48.72 105 GLY A O 1
ATOM 806 N N . ALA A 1 106 ? 21.281 -0.827 8.292 1.00 36.81 106 ALA A N 1
ATOM 807 C CA . ALA A 1 106 ? 21.644 0.442 8.934 1.00 36.81 106 ALA A CA 1
ATOM 808 C C . ALA A 1 106 ? 21.130 1.757 8.329 1.00 36.81 106 ALA A C 1
ATOM 810 O O . ALA A 1 106 ? 21.504 2.080 7.179 1.00 36.81 106 ALA A O 1
#

Organism: NCBI:txid1843237